Protein AF-T1C708-F1 (afdb_monomer_lite)

Structure (mmCIF, N/CA/C/O backbone):
data_AF-T1C708-F1
#
_entry.id   AF-T1C708-F1
#
loop_
_atom_site.group_PDB
_atom_site.id
_atom_site.type_symbol
_atom_site.label_atom_id
_atom_site.label_alt_id
_atom_site.label_comp_id
_atom_site.label_asym_id
_atom_site.label_entity_id
_atom_site.label_seq_id
_atom_site.pdbx_PDB_ins_code
_atom_site.Cartn_x
_atom_site.Cartn_y
_atom_site.Cartn_z
_atom_site.occupancy
_atom_site.B_iso_or_equiv
_atom_site.auth_seq_id
_atom_site.auth_comp_id
_atom_site.auth_asym_id
_atom_site.auth_atom_id
_atom_site.pdbx_PDB_model_num
ATOM 1 N N . MET A 1 1 ? -34.896 -31.024 13.386 1.00 44.09 1 MET A N 1
ATOM 2 C CA . MET A 1 1 ? -34.096 -29.936 13.987 1.00 44.09 1 MET A CA 1
ATOM 3 C C . MET A 1 1 ? -33.804 -28.961 12.868 1.00 44.09 1 MET A C 1
ATOM 5 O O . MET A 1 1 ? -33.307 -29.388 11.835 1.00 44.09 1 MET A O 1
ATOM 9 N N . ASN A 1 2 ? -34.325 -27.744 12.990 1.00 42.88 2 ASN A N 1
ATOM 10 C CA . ASN A 1 2 ? -34.498 -26.808 11.884 1.00 42.88 2 ASN A CA 1
ATOM 11 C C . ASN A 1 2 ? -33.317 -25.826 11.873 1.00 42.88 2 ASN A C 1
ATOM 13 O O . ASN A 1 2 ? -33.133 -25.106 12.849 1.00 42.88 2 ASN A O 1
ATOM 17 N N . LEU A 1 3 ? -32.541 -25.784 10.783 1.00 49.56 3 LEU A N 1
ATOM 18 C CA . LEU A 1 3 ? -31.352 -24.922 10.628 1.00 49.56 3 LEU A CA 1
ATOM 19 C C . LEU A 1 3 ? -31.653 -23.406 10.751 1.00 49.56 3 LEU A C 1
ATOM 21 O O . LEU A 1 3 ? -30.738 -22.583 10.793 1.00 49.56 3 LEU A O 1
ATOM 25 N N . GLY A 1 4 ? -32.931 -23.017 10.799 1.00 51.53 4 GLY A N 1
ATOM 26 C CA . GLY A 1 4 ? -33.364 -21.631 10.992 1.00 51.53 4 GLY A CA 1
ATOM 27 C C . GLY A 1 4 ? -33.228 -21.109 12.428 1.00 51.53 4 GLY A C 1
ATOM 28 O O . GLY A 1 4 ? -32.942 -19.928 12.599 1.00 51.53 4 GLY A O 1
ATOM 29 N N . ASP A 1 5 ? -33.379 -21.960 13.449 1.00 51.91 5 ASP A N 1
ATOM 30 C CA . ASP A 1 5 ? -33.368 -21.515 14.856 1.00 51.91 5 ASP A CA 1
ATOM 31 C C . ASP A 1 5 ? -31.945 -21.293 15.401 1.00 51.91 5 ASP A C 1
ATOM 33 O O . ASP A 1 5 ? -31.725 -20.376 16.194 1.00 51.91 5 ASP A O 1
ATOM 37 N N . GLU A 1 6 ? -30.959 -22.061 14.924 1.00 52.91 6 GLU A N 1
ATOM 38 C CA . GLU A 1 6 ? -29.548 -21.909 15.319 1.00 52.91 6 GLU A CA 1
ATOM 39 C C . GLU A 1 6 ? -28.973 -20.553 14.881 1.00 52.91 6 GLU A C 1
ATOM 41 O O . GLU A 1 6 ? -28.341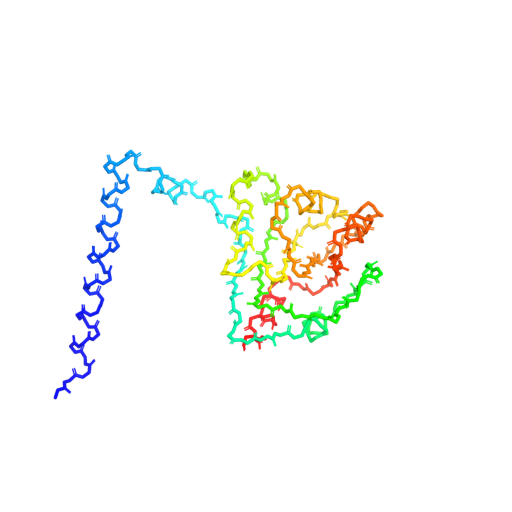 -19.862 15.683 1.00 52.91 6 GLU A O 1
ATOM 46 N N . ASN A 1 7 ? -29.292 -20.108 13.658 1.00 53.25 7 ASN A N 1
ATOM 47 C CA . ASN A 1 7 ? -28.849 -18.816 13.126 1.00 53.25 7 ASN A CA 1
ATOM 48 C C . ASN A 1 7 ? -29.375 -17.633 13.964 1.00 53.25 7 ASN A C 1
ATOM 50 O O . ASN A 1 7 ? -28.625 -16.717 14.301 1.00 53.25 7 ASN A O 1
ATOM 54 N N . LEU A 1 8 ? -30.654 -17.649 14.362 1.00 55.12 8 LEU A N 1
ATOM 55 C CA . LEU A 1 8 ? -31.255 -16.600 15.205 1.00 55.12 8 LEU A CA 1
ATOM 56 C C . LEU A 1 8 ? -30.601 -16.509 16.593 1.00 55.12 8 LEU A C 1
ATOM 58 O O . LEU A 1 8 ? -30.431 -15.412 17.142 1.00 55.12 8 LEU A O 1
ATOM 62 N N . GLN A 1 9 ? -30.219 -17.651 17.159 1.00 58.56 9 GLN A N 1
ATOM 63 C CA . GLN A 1 9 ? -29.570 -17.735 18.464 1.00 58.56 9 GLN A CA 1
ATOM 64 C C . GLN A 1 9 ? -28.111 -17.249 18.401 1.00 58.56 9 GLN A C 1
ATOM 66 O O . GLN A 1 9 ? -27.666 -16.523 19.297 1.00 58.56 9 GLN A O 1
ATOM 71 N N . GLU A 1 10 ? -27.402 -17.543 17.309 1.00 59.91 10 GLU A N 1
ATOM 72 C CA . GLU A 1 10 ? -26.063 -17.019 17.011 1.00 59.91 10 GLU A CA 1
ATOM 73 C C . GLU A 1 10 ? -26.050 -15.487 16.903 1.00 59.91 10 GLU A C 1
ATOM 75 O O . GLU A 1 10 ? -25.285 -14.822 17.612 1.00 59.91 10 GLU A O 1
ATOM 80 N N . TYR A 1 11 ? -26.967 -14.899 16.122 1.00 65.94 11 TYR A N 1
ATOM 81 C CA . TYR A 1 11 ? -27.104 -13.439 16.020 1.00 65.94 11 TYR A CA 1
ATOM 82 C C . TYR A 1 11 ? -27.409 -12.788 17.376 1.00 65.94 11 TYR A C 1
ATOM 84 O O . TYR A 1 11 ? -26.888 -11.711 17.686 1.00 65.94 11 TYR A O 1
ATOM 92 N N . SER A 1 12 ? -28.214 -13.439 18.225 1.00 83.38 12 SER A N 1
ATOM 93 C CA . SER A 1 12 ? -28.502 -12.937 19.571 1.00 83.38 12 SER A CA 1
ATOM 94 C C . SER A 1 12 ? -27.265 -12.925 20.474 1.00 83.38 12 SER A C 1
ATOM 96 O O . SER A 1 12 ? -27.156 -12.032 21.320 1.00 83.38 12 SER A O 1
ATOM 98 N N . ASN A 1 13 ? -26.364 -13.897 20.348 1.00 87.56 13 ASN A N 1
ATOM 99 C CA . ASN A 1 13 ? -25.175 -13.996 21.193 1.00 87.56 13 ASN A CA 1
ATOM 100 C C . ASN A 1 13 ? -24.095 -13.006 20.757 1.00 87.56 13 ASN A C 1
ATOM 102 O O . ASN A 1 13 ? -23.562 -12.287 21.605 1.00 87.56 13 ASN A O 1
ATOM 106 N N . ILE A 1 14 ? -23.861 -12.871 19.448 1.00 90.31 14 ILE A N 1
ATOM 107 C CA . ILE A 1 14 ? -22.958 -11.853 18.891 1.00 90.31 14 ILE A CA 1
ATOM 108 C C . ILE A 1 14 ? -23.432 -10.457 19.304 1.00 90.31 14 ILE A C 1
ATOM 110 O O . ILE A 1 14 ? -22.647 -9.656 19.811 1.00 90.31 14 ILE A O 1
ATOM 114 N N . LYS A 1 15 ? -24.737 -10.178 19.186 1.00 86.62 15 LYS A N 1
ATOM 115 C CA . LYS A 1 15 ? -25.318 -8.897 19.607 1.00 86.62 15 LYS A CA 1
ATOM 116 C C . LYS A 1 15 ? -25.078 -8.612 21.089 1.00 86.62 15 LYS A C 1
ATOM 118 O O . LYS A 1 15 ? -24.664 -7.507 21.427 1.00 86.62 15 LYS A O 1
ATOM 123 N N . LYS A 1 16 ? -25.319 -9.584 21.976 1.00 89.00 16 LYS A N 1
ATOM 124 C CA . LYS A 1 16 ? -25.056 -9.429 23.418 1.00 89.00 16 LYS A CA 1
ATOM 125 C C . LYS A 1 16 ? -23.577 -9.157 23.684 1.00 89.00 16 LYS A C 1
ATOM 127 O O . LYS A 1 16 ? -23.271 -8.236 24.430 1.00 89.00 16 LYS A O 1
ATOM 132 N N . PHE A 1 17 ? -22.682 -9.893 23.029 1.00 92.12 17 PHE A N 1
ATOM 133 C CA . PHE A 1 17 ? -21.238 -9.733 23.184 1.00 92.12 17 PHE A CA 1
ATOM 134 C C . PHE A 1 17 ? -20.761 -8.340 22.752 1.00 92.12 17 PHE A C 1
ATOM 136 O O . PHE A 1 17 ? -20.102 -7.642 23.524 1.00 92.12 17 PHE A O 1
ATOM 143 N N . VAL A 1 18 ? -21.171 -7.886 21.562 1.00 90.19 18 VAL A N 1
ATOM 144 C CA . VAL A 1 18 ? -20.867 -6.537 21.060 1.00 90.19 18 VAL A CA 1
ATOM 145 C C . VAL A 1 18 ? -21.427 -5.470 22.007 1.00 90.19 18 VAL A C 1
ATOM 147 O O . VAL A 1 18 ? -20.713 -4.541 22.385 1.00 90.19 18 VAL A O 1
ATOM 150 N N . LEU A 1 19 ? -22.674 -5.611 22.466 1.00 90.62 19 LEU A N 1
ATOM 151 C CA . LEU A 1 19 ? -23.275 -4.671 23.417 1.00 90.62 19 LEU A CA 1
ATOM 152 C C . LEU A 1 19 ? -22.517 -4.625 24.751 1.00 90.62 19 LEU A C 1
ATOM 154 O O . LEU A 1 19 ? -22.281 -3.537 25.271 1.00 90.62 19 LEU A O 1
ATOM 158 N N . SER A 1 20 ? -22.070 -5.764 25.279 1.00 94.00 20 SER A N 1
ATOM 159 C CA . SER A 1 20 ? -21.250 -5.812 26.493 1.00 94.00 20 SER A CA 1
ATOM 160 C C . SER A 1 20 ? -19.910 -5.096 26.310 1.00 94.00 20 SER A C 1
ATOM 162 O O . SER A 1 20 ? -19.546 -4.277 27.153 1.00 94.00 20 SER A O 1
ATOM 164 N N . LEU A 1 21 ? -19.205 -5.331 25.198 1.00 91.81 21 LEU A N 1
ATOM 165 C CA . LEU A 1 21 ? -17.940 -4.650 24.896 1.00 91.81 21 LEU A CA 1
ATOM 166 C C . LEU A 1 21 ? -18.121 -3.132 24.775 1.00 91.81 21 LEU A C 1
ATOM 168 O O . LEU A 1 21 ? -17.364 -2.367 25.373 1.00 91.81 21 LEU A O 1
ATOM 172 N N . THR A 1 22 ? -19.156 -2.687 24.059 1.00 91.12 22 THR A N 1
ATOM 173 C CA . THR A 1 22 ? -19.464 -1.251 23.943 1.00 91.12 22 THR A CA 1
ATOM 174 C C . THR A 1 22 ? -19.868 -0.637 25.287 1.00 91.12 22 THR A C 1
ATOM 176 O O . THR A 1 22 ? -19.491 0.497 25.578 1.00 91.12 22 THR A O 1
ATOM 179 N N . GLY A 1 23 ? -20.572 -1.381 26.146 1.00 93.12 23 GLY A N 1
ATOM 180 C CA . GLY A 1 23 ? -20.896 -0.963 27.511 1.00 93.12 23 GLY A CA 1
ATOM 181 C C . GLY A 1 23 ? -19.653 -0.752 28.380 1.00 93.12 23 GLY A C 1
ATOM 182 O O . GLY A 1 23 ? -19.544 0.279 29.043 1.00 93.12 23 GLY A O 1
ATOM 183 N N . ILE A 1 24 ? -18.692 -1.682 28.320 1.00 93.75 24 ILE A N 1
ATOM 184 C CA . ILE A 1 24 ? -17.409 -1.591 29.040 1.00 93.75 24 ILE A CA 1
ATOM 185 C C . ILE A 1 24 ? -16.588 -0.389 28.559 1.00 93.75 24 ILE A C 1
ATOM 187 O O . ILE A 1 24 ? -16.004 0.326 29.375 1.00 93.75 24 ILE A O 1
ATOM 191 N N . ASP A 1 25 ? -16.536 -0.136 27.248 1.00 90.12 25 ASP A N 1
ATOM 192 C CA . ASP A 1 25 ? -15.833 1.040 26.727 1.00 90.12 25 ASP A CA 1
ATOM 193 C C . ASP A 1 25 ? -16.490 2.336 27.218 1.00 90.12 25 ASP A C 1
ATOM 195 O O . ASP A 1 25 ? -15.795 3.206 27.744 1.00 90.12 25 ASP A O 1
ATOM 199 N N . ARG A 1 26 ? -17.827 2.450 27.155 1.00 90.44 26 ARG A N 1
ATOM 200 C CA . ARG A 1 26 ? -18.550 3.628 27.675 1.00 90.44 26 ARG A CA 1
ATOM 201 C C . ARG A 1 26 ? -18.255 3.886 29.145 1.00 90.44 26 ARG A C 1
ATOM 203 O O . ARG A 1 26 ? -17.997 5.033 29.504 1.00 90.44 26 ARG A O 1
ATOM 210 N N . SER A 1 27 ? -18.247 2.849 29.984 1.00 91.81 27 SER A N 1
ATOM 211 C CA . SER A 1 27 ? -17.957 3.013 31.413 1.00 91.81 27 SER A CA 1
ATOM 212 C C . SER A 1 27 ? -16.513 3.450 31.680 1.00 91.81 27 SER A C 1
ATOM 214 O O . SER A 1 27 ? -16.240 4.050 32.713 1.00 91.81 27 SER A O 1
ATOM 216 N N . ARG A 1 28 ? -15.586 3.192 30.748 1.00 90.81 28 ARG A N 1
ATOM 217 C CA . ARG A 1 28 ? -14.181 3.644 30.789 1.00 90.81 28 ARG A CA 1
ATOM 218 C C . ARG A 1 28 ? -13.963 4.980 30.079 1.00 90.81 28 ARG A C 1
ATOM 220 O O . ARG A 1 28 ? -12.847 5.318 29.690 1.00 90.81 28 ARG A O 1
ATOM 227 N N . GLY A 1 29 ? -15.035 5.744 29.901 1.00 83.25 29 GLY A N 1
ATOM 228 C CA . GLY A 1 29 ? -14.985 7.047 29.269 1.00 83.25 29 GLY A CA 1
ATOM 229 C C . GLY A 1 29 ? -15.106 7.002 27.754 1.00 83.25 29 GLY A C 1
ATOM 230 O O . GLY A 1 29 ? -14.906 8.042 27.158 1.00 83.25 29 GLY A O 1
ATOM 231 N N . GLY A 1 30 ? -15.447 5.881 27.114 1.00 82.19 30 GLY A N 1
ATOM 232 C CA . GLY A 1 30 ? -15.940 5.821 25.730 1.00 82.19 30 GLY A CA 1
ATOM 233 C C . GLY A 1 30 ? -14.920 6.153 24.640 1.00 82.19 30 GLY A C 1
ATOM 234 O O . GLY A 1 30 ? -15.295 6.705 23.607 1.00 82.19 30 GLY A O 1
ATOM 235 N N . THR A 1 31 ? -13.628 5.919 24.876 1.00 75.44 31 THR A N 1
ATOM 236 C CA . THR A 1 31 ? -12.563 6.322 23.944 1.00 75.44 31 THR A CA 1
ATOM 237 C C . THR A 1 31 ? -12.619 5.547 22.633 1.00 75.44 31 THR A C 1
ATOM 239 O O . THR A 1 31 ? -12.443 6.159 21.580 1.00 75.44 31 THR A O 1
ATOM 242 N N . ILE A 1 32 ? -12.893 4.239 22.666 1.00 72.31 32 ILE A N 1
ATOM 243 C CA . ILE A 1 32 ? -12.973 3.431 21.442 1.00 72.31 32 ILE A CA 1
ATOM 244 C C . ILE A 1 32 ? -14.204 3.852 20.639 1.00 72.31 32 ILE A C 1
ATOM 246 O O . ILE A 1 32 ? -14.093 4.165 19.457 1.00 72.31 32 ILE A O 1
ATOM 250 N N . LEU A 1 33 ? -15.365 3.960 21.284 1.00 74.94 33 LEU A N 1
ATOM 251 C CA . LEU A 1 33 ? -16.600 4.395 20.633 1.00 74.94 33 LEU A CA 1
ATOM 252 C C . LEU A 1 33 ? -16.522 5.822 20.091 1.00 74.94 33 LEU A C 1
ATOM 254 O O . LEU A 1 33 ? -17.074 6.091 19.029 1.00 74.94 33 LEU A O 1
ATOM 258 N N . ARG A 1 34 ? -15.821 6.739 20.770 1.00 69.94 34 ARG A N 1
ATOM 259 C CA . ARG A 1 34 ? -15.570 8.084 20.235 1.00 69.94 34 ARG A CA 1
ATOM 260 C C . ARG A 1 34 ? -14.720 8.058 18.973 1.00 69.94 34 ARG A C 1
ATOM 262 O O . ARG A 1 34 ? -15.034 8.818 18.070 1.00 69.94 34 ARG A O 1
ATOM 269 N N . ARG A 1 35 ? -13.701 7.192 18.890 1.00 64.00 35 ARG A N 1
ATOM 270 C CA . ARG A 1 35 ? -12.913 7.014 17.656 1.00 64.00 35 ARG A CA 1
ATOM 271 C C . ARG A 1 35 ? -13.766 6.467 16.511 1.00 64.00 35 ARG A C 1
ATOM 273 O O . ARG A 1 35 ? -13.595 6.895 15.380 1.00 64.00 35 ARG A O 1
ATOM 280 N N . TYR A 1 36 ? -14.707 5.567 16.804 1.00 63.34 36 TYR A N 1
ATOM 281 C CA . TYR A 1 36 ? -15.678 5.095 15.809 1.00 63.34 36 TYR A CA 1
ATOM 282 C C . TYR A 1 36 ? -16.664 6.195 15.381 1.00 63.34 36 TYR A C 1
ATOM 284 O O 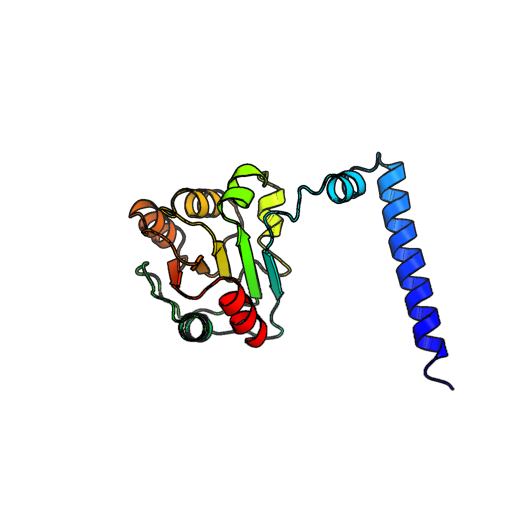. TYR A 1 36 ? -16.964 6.322 14.200 1.00 63.34 36 TYR A O 1
ATOM 292 N N . ASN A 1 37 ? -17.137 7.022 16.319 1.00 58.50 37 ASN A N 1
ATOM 293 C CA . ASN A 1 37 ? -18.099 8.096 16.049 1.00 58.50 37 ASN A CA 1
ATOM 294 C C . ASN A 1 37 ? -17.481 9.362 15.436 1.00 58.50 37 ASN A C 1
ATOM 296 O O . ASN A 1 37 ? -18.215 10.163 14.866 1.00 58.50 37 ASN A O 1
ATOM 300 N N . SER A 1 38 ? -16.169 9.582 15.565 1.00 52.97 38 SER A N 1
ATOM 301 C CA . SER A 1 38 ? -15.505 10.767 15.011 1.00 52.97 38 SER A CA 1
ATOM 302 C C . SER A 1 38 ? -15.277 10.682 13.499 1.00 52.97 38 SER A C 1
ATOM 304 O O . SER A 1 38 ? -14.874 11.676 12.910 1.00 52.97 38 SER A O 1
ATOM 306 N N . GLY A 1 39 ? -15.502 9.522 12.867 1.00 50.72 39 GLY A N 1
ATOM 307 C CA . GLY A 1 39 ? -15.282 9.299 11.428 1.00 50.72 39 GLY A CA 1
ATOM 308 C C . GLY A 1 39 ? -13.809 9.163 11.010 1.00 50.72 39 GLY A C 1
ATOM 309 O O . GLY A 1 39 ? -13.515 8.745 9.899 1.00 50.72 39 GLY A O 1
ATOM 310 N N . VAL A 1 40 ? -12.871 9.451 11.912 1.00 51.03 40 VAL A N 1
ATOM 311 C CA . VAL A 1 40 ? -11.447 9.660 11.591 1.00 51.03 40 VAL A CA 1
ATOM 312 C C . VAL A 1 40 ? -10.611 8.396 11.262 1.00 51.03 40 VAL A C 1
ATOM 314 O O . VAL A 1 40 ? -9.662 8.541 10.496 1.00 51.03 40 VAL A O 1
ATOM 317 N N . PRO A 1 41 ? -10.895 7.151 11.707 1.00 53.44 41 PRO A N 1
ATOM 318 C CA . PRO A 1 41 ? -9.948 6.050 11.456 1.00 53.44 41 PRO A CA 1
ATOM 319 C C . PRO A 1 41 ? -10.029 5.405 10.060 1.00 53.44 41 PRO A C 1
ATOM 321 O O . PRO A 1 41 ? -9.131 4.649 9.704 1.00 53.44 41 PRO A O 1
ATOM 324 N N . TYR A 1 42 ? -11.087 5.669 9.280 1.00 59.12 42 TYR A N 1
ATOM 325 C CA . TYR A 1 42 ? -11.368 4.938 8.033 1.00 59.12 42 TYR A CA 1
ATOM 326 C C . TYR A 1 42 ? -11.387 5.793 6.767 1.00 59.12 42 TYR A C 1
ATOM 328 O O . TYR A 1 42 ? -11.362 5.221 5.685 1.00 59.12 42 TYR A O 1
ATOM 336 N N . GLU A 1 43 ? -11.385 7.129 6.838 1.00 70.75 43 GLU A N 1
ATOM 337 C CA . GLU A 1 43 ? -11.436 7.936 5.603 1.00 70.75 43 GLU A CA 1
ATOM 338 C C . GLU A 1 43 ? -10.236 7.707 4.677 1.00 70.75 43 GLU A C 1
ATOM 340 O O . GLU A 1 43 ? -10.349 7.889 3.463 1.00 70.75 43 GLU A O 1
ATOM 345 N N . ALA A 1 44 ? -9.098 7.315 5.255 1.00 86.06 44 ALA A N 1
ATOM 346 C CA . ALA A 1 44 ? -7.903 6.956 4.512 1.00 86.06 44 ALA A CA 1
ATOM 347 C C . ALA A 1 44 ? -7.860 5.473 4.109 1.00 86.06 44 ALA A C 1
ATOM 349 O O . ALA A 1 44 ? -7.111 5.136 3.201 1.00 86.06 44 ALA A O 1
ATOM 350 N N . LEU A 1 45 ? -8.627 4.585 4.755 1.00 89.94 45 LEU A N 1
ATOM 351 C CA . LEU A 1 45 ? -8.637 3.155 4.443 1.00 89.94 45 LEU A CA 1
ATOM 352 C C . LEU A 1 45 ? -9.647 2.874 3.328 1.00 89.94 45 LEU A C 1
ATOM 354 O O . LEU A 1 45 ? -10.853 2.963 3.537 1.00 89.94 45 LEU A O 1
ATOM 358 N N . ILE A 1 46 ? -9.147 2.525 2.146 1.00 93.38 46 ILE A N 1
ATOM 359 C CA . ILE A 1 46 ? -9.975 2.262 0.964 1.00 93.38 46 ILE A CA 1
ATOM 360 C C . ILE A 1 46 ? -10.424 0.802 0.946 1.00 93.38 46 ILE A C 1
ATOM 362 O O . ILE A 1 46 ? -11.601 0.525 0.729 1.00 93.38 46 ILE A O 1
ATOM 366 N N . ASP A 1 47 ? -9.491 -0.126 1.162 1.00 94.06 47 ASP A N 1
ATOM 367 C CA . ASP A 1 47 ? -9.764 -1.563 1.168 1.00 94.06 47 ASP A CA 1
ATOM 368 C C . ASP A 1 47 ? -8.710 -2.313 1.994 1.00 94.06 47 ASP A C 1
ATOM 370 O O . ASP A 1 47 ? -7.563 -1.876 2.104 1.00 94.06 47 ASP A O 1
ATOM 374 N N . ILE A 1 48 ? -9.083 -3.445 2.582 1.00 94.44 48 ILE A N 1
ATOM 375 C CA . ILE A 1 48 ? -8.171 -4.307 3.333 1.00 94.44 48 ILE A CA 1
ATOM 376 C C . ILE A 1 48 ? -8.672 -5.747 3.313 1.00 94.44 48 ILE A C 1
ATOM 378 O O . ILE A 1 48 ? -9.842 -6.025 3.581 1.00 94.44 48 ILE A O 1
ATOM 382 N N . SER A 1 49 ? -7.773 -6.685 3.031 1.00 94.19 49 SER A N 1
ATOM 383 C CA . SER A 1 49 ? -8.097 -8.104 3.123 1.00 94.19 49 SER A CA 1
ATOM 384 C C . SER A 1 49 ? -6.871 -8.948 3.426 1.00 94.19 49 SER A C 1
ATOM 386 O O . SER A 1 49 ? -5.759 -8.635 2.997 1.00 94.19 49 SER A O 1
ATOM 388 N N . ASP A 1 50 ? -7.107 -10.037 4.147 1.00 94.94 50 ASP A N 1
ATOM 389 C CA . ASP A 1 50 ? -6.121 -11.074 4.421 1.00 94.94 50 ASP A CA 1
ATOM 390 C C . ASP A 1 50 ? -6.371 -12.268 3.487 1.00 94.94 50 ASP A C 1
ATOM 392 O O . ASP A 1 50 ? -7.519 -12.616 3.190 1.00 94.94 50 ASP A O 1
ATOM 396 N N . TYR A 1 51 ? -5.292 -12.880 3.006 1.00 95.12 51 TYR A N 1
ATOM 397 C CA . TYR A 1 51 ? -5.334 -14.088 2.185 1.00 95.12 51 TYR A CA 1
ATOM 398 C C . TYR A 1 51 ? -5.330 -15.331 3.074 1.00 95.12 51 TYR A C 1
ATOM 400 O O . TYR A 1 51 ? -4.743 -15.324 4.156 1.00 95.12 51 TYR A O 1
ATOM 408 N N . ASP A 1 52 ? -5.990 -16.401 2.632 1.00 92.50 52 ASP A N 1
ATOM 409 C CA . ASP A 1 52 ? -6.009 -17.676 3.365 1.00 92.50 52 ASP A CA 1
ATOM 410 C C . ASP A 1 52 ? -4.797 -18.573 3.050 1.00 92.50 52 ASP A C 1
ATOM 412 O O . ASP A 1 52 ? -4.609 -19.615 3.680 1.00 92.50 52 ASP A O 1
ATOM 416 N N . HIS A 1 53 ? -3.950 -18.134 2.118 1.00 93.12 53 HIS A N 1
ATOM 417 C CA . HIS A 1 53 ? -2.720 -18.788 1.708 1.00 93.12 53 HIS A CA 1
ATOM 418 C C . HIS A 1 53 ? -1.639 -17.767 1.322 1.00 93.12 53 HIS A C 1
ATOM 420 O O . HIS A 1 53 ? -1.886 -16.567 1.173 1.00 93.12 53 HIS A O 1
ATOM 426 N N . ASP A 1 54 ? -0.418 -18.261 1.137 1.00 94.88 54 ASP A N 1
ATOM 427 C CA . ASP A 1 54 ? 0.725 -17.446 0.740 1.00 94.88 54 ASP A CA 1
ATOM 428 C C . ASP A 1 54 ? 0.646 -17.100 -0.747 1.00 94.88 54 ASP A C 1
ATOM 430 O O . ASP A 1 54 ? 0.750 -17.968 -1.617 1.00 94.88 54 ASP A O 1
ATOM 434 N N . VAL A 1 55 ? 0.512 -15.811 -1.058 1.00 97.38 55 VAL A N 1
ATOM 435 C CA . VAL A 1 55 ? 0.488 -15.329 -2.442 1.00 97.38 55 VAL A CA 1
ATOM 436 C C . VAL A 1 55 ? 1.888 -14.853 -2.827 1.00 97.38 55 VAL A C 1
ATOM 438 O O . VAL A 1 55 ? 2.408 -13.936 -2.188 1.00 97.38 55 VAL A O 1
ATOM 441 N N . PRO A 1 56 ? 2.526 -15.415 -3.873 1.00 97.44 56 PRO A N 1
ATOM 442 C CA . PRO A 1 56 ? 3.793 -14.890 -4.369 1.00 97.44 56 PRO A CA 1
ATOM 443 C C . PRO A 1 56 ? 3.644 -13.422 -4.770 1.00 97.44 56 PRO A C 1
ATOM 445 O O . PRO A 1 56 ? 2.749 -13.072 -5.545 1.00 97.44 56 PRO A O 1
ATOM 448 N N . LEU A 1 57 ? 4.543 -12.555 -4.304 1.00 97.50 57 LEU A N 1
ATOM 449 C CA . LEU A 1 57 ? 4.514 -11.136 -4.657 1.00 97.50 57 LEU A CA 1
ATOM 450 C C . LEU A 1 57 ? 4.642 -10.946 -6.176 1.00 97.50 57 LEU A C 1
ATOM 452 O O . LEU A 1 57 ? 3.975 -10.088 -6.740 1.00 97.50 57 LEU A O 1
ATOM 456 N N . SER A 1 58 ? 5.400 -11.802 -6.863 1.00 97.12 58 SER A N 1
ATOM 457 C CA . SER A 1 58 ? 5.477 -11.828 -8.331 1.00 97.12 58 SER A CA 1
ATOM 458 C C . SER A 1 58 ? 4.122 -12.030 -9.020 1.00 97.12 58 SER A C 1
ATOM 460 O O . SER A 1 58 ? 3.849 -11.392 -10.039 1.00 97.12 58 SER A O 1
ATOM 462 N N . ARG A 1 59 ? 3.235 -12.860 -8.452 1.00 97.38 59 ARG A N 1
ATOM 463 C CA . ARG A 1 59 ? 1.864 -13.053 -8.950 1.00 97.38 59 ARG A CA 1
ATOM 464 C C . ARG A 1 59 ? 1.040 -11.782 -8.775 1.00 97.38 59 ARG A C 1
ATOM 466 O O . ARG A 1 59 ? 0.323 -11.411 -9.698 1.00 97.38 59 ARG A O 1
ATOM 473 N N . MET A 1 60 ? 1.164 -11.113 -7.628 1.00 98.00 60 MET A N 1
ATOM 474 C CA . MET A 1 60 ? 0.485 -9.841 -7.371 1.00 98.00 60 MET A CA 1
ATOM 475 C C . MET A 1 60 ? 0.971 -8.743 -8.318 1.00 98.00 60 MET A C 1
ATOM 477 O O . MET A 1 60 ? 0.139 -8.103 -8.950 1.00 98.00 60 MET A O 1
ATOM 481 N N . VAL A 1 61 ? 2.289 -8.566 -8.460 1.00 97.88 61 VAL A N 1
ATOM 482 C CA . VAL A 1 61 ? 2.895 -7.569 -9.361 1.00 97.88 61 VAL A CA 1
ATOM 483 C C . VAL A 1 61 ? 2.409 -7.780 -10.790 1.00 97.88 61 VAL A C 1
ATOM 485 O O . VAL A 1 61 ? 1.979 -6.829 -11.429 1.00 97.88 61 VAL A O 1
ATOM 488 N N . LYS A 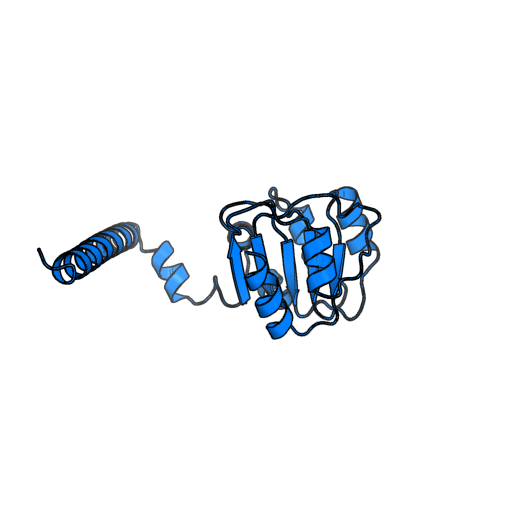1 62 ? 2.377 -9.028 -11.270 1.00 97.75 62 LYS A N 1
ATOM 489 C CA . LYS A 1 62 ? 1.820 -9.343 -12.590 1.00 97.75 62 LYS A CA 1
ATOM 490 C C . LYS A 1 62 ? 0.329 -9.017 -12.693 1.00 97.75 62 LYS A C 1
ATOM 492 O O . LYS A 1 62 ? -0.108 -8.543 -13.729 1.00 97.75 62 LYS A O 1
ATOM 497 N N . ALA A 1 63 ? -0.455 -9.306 -11.657 1.00 98.06 63 ALA A N 1
ATOM 498 C CA . ALA A 1 63 ? -1.899 -9.094 -11.687 1.00 98.06 63 ALA A CA 1
ATOM 499 C C . ALA A 1 63 ? -2.268 -7.604 -11.780 1.00 98.06 63 ALA A C 1
ATOM 501 O O . ALA A 1 63 ? -3.250 -7.265 -12.430 1.00 98.06 63 ALA A O 1
ATOM 502 N N . ILE A 1 64 ? -1.474 -6.728 -11.159 1.00 98.38 64 ILE A N 1
ATOM 503 C CA . ILE A 1 64 ? -1.691 -5.276 -11.171 1.00 98.38 64 ILE A CA 1
ATOM 504 C C . ILE A 1 64 ? -0.939 -4.555 -12.301 1.00 98.38 64 ILE A C 1
ATOM 506 O O . ILE A 1 64 ? -0.861 -3.333 -12.257 1.00 98.38 64 ILE A O 1
ATOM 510 N N . ASP A 1 65 ? -0.337 -5.269 -13.257 1.00 98.12 65 ASP A N 1
ATOM 511 C CA . ASP A 1 65 ? 0.554 -4.687 -14.278 1.00 98.12 65 ASP A CA 1
ATOM 512 C C . ASP A 1 65 ? 1.647 -3.783 -13.668 1.00 98.12 65 ASP A C 1
ATOM 514 O O . ASP A 1 65 ? 1.875 -2.650 -14.092 1.00 98.12 65 ASP A O 1
ATOM 518 N N . GLY A 1 66 ? 2.279 -4.268 -12.596 1.00 97.56 66 GLY A N 1
ATOM 519 C CA . GLY A 1 66 ? 3.186 -3.482 -11.771 1.00 97.56 66 GLY A CA 1
ATOM 520 C C . GLY A 1 66 ? 4.616 -3.390 -12.310 1.00 97.56 66 GLY A C 1
ATOM 521 O O . GLY A 1 66 ? 5.191 -4.381 -12.763 1.00 97.56 66 GLY A O 1
ATOM 522 N N . GLU A 1 67 ? 5.226 -2.216 -12.164 1.00 96.81 67 GLU A N 1
ATOM 523 C CA . GLU A 1 67 ? 6.639 -1.945 -12.447 1.00 96.81 67 GLU A CA 1
ATOM 524 C C . GLU A 1 67 ? 7.435 -1.851 -11.139 1.00 96.81 67 GLU A C 1
ATOM 526 O O . GLU A 1 67 ? 7.033 -1.162 -10.204 1.00 96.81 67 GLU A O 1
ATOM 531 N N . VAL A 1 68 ? 8.570 -2.547 -11.053 1.00 96.69 68 VAL A N 1
ATOM 532 C CA . VAL A 1 68 ? 9.402 -2.598 -9.839 1.00 96.69 68 VAL A CA 1
ATOM 533 C C . VAL A 1 68 ? 10.538 -1.579 -9.938 1.00 96.69 68 VAL A C 1
ATOM 535 O O . VAL A 1 68 ? 11.355 -1.656 -10.850 1.00 96.69 68 VAL A O 1
ATOM 538 N N . HIS A 1 69 ? 10.631 -0.670 -8.965 1.00 94.50 69 HIS A N 1
ATOM 539 C CA . HIS A 1 69 ? 11.611 0.433 -8.945 1.00 94.50 69 HIS A CA 1
ATOM 540 C C . HIS A 1 69 ? 12.821 0.180 -8.045 1.00 94.50 69 HIS A C 1
ATOM 542 O O . HIS A 1 69 ? 13.871 0.792 -8.214 1.00 94.50 69 HIS A O 1
ATOM 548 N N . SER A 1 70 ? 12.687 -0.694 -7.051 1.00 88.81 70 SER A N 1
ATOM 549 C CA . SER A 1 70 ? 13.784 -1.041 -6.142 1.00 88.81 70 SER A CA 1
ATOM 550 C C . SER A 1 70 ? 14.590 -2.227 -6.665 1.00 88.81 70 SER A C 1
ATOM 552 O O . SER A 1 70 ? 14.008 -3.187 -7.163 1.00 88.81 70 SER A O 1
ATOM 554 N N . SER A 1 71 ? 15.894 -2.263 -6.390 1.00 82.06 71 SER A N 1
ATOM 555 C CA . SER A 1 71 ? 16.753 -3.434 -6.652 1.00 82.06 71 SER A CA 1
ATOM 556 C C . SER A 1 71 ? 16.405 -4.687 -5.821 1.00 82.06 71 SER A C 1
ATOM 558 O O . SER A 1 71 ? 17.022 -5.743 -5.976 1.00 82.06 71 SER A O 1
ATOM 560 N N . ARG A 1 72 ? 15.421 -4.595 -4.916 1.00 78.50 72 ARG A N 1
ATOM 561 C CA . ARG A 1 72 ? 14.989 -5.689 -4.041 1.00 78.50 72 ARG A CA 1
ATOM 562 C C . ARG A 1 72 ? 14.044 -6.641 -4.766 1.00 78.50 72 ARG A C 1
ATOM 564 O O . ARG A 1 72 ? 13.035 -6.234 -5.332 1.00 78.50 72 ARG A O 1
ATOM 571 N N . GLY A 1 73 ? 14.377 -7.928 -4.689 1.00 76.12 73 GLY A N 1
ATOM 572 C CA . GLY A 1 73 ? 13.632 -8.989 -5.350 1.00 76.12 73 GLY A CA 1
ATOM 573 C C . GLY A 1 73 ? 12.206 -9.145 -4.823 1.00 76.12 73 GLY A C 1
ATOM 574 O O . GLY A 1 73 ? 11.943 -9.067 -3.619 1.00 76.12 73 GLY A O 1
ATOM 575 N N . ILE A 1 74 ? 11.306 -9.446 -5.756 1.00 88.31 74 ILE 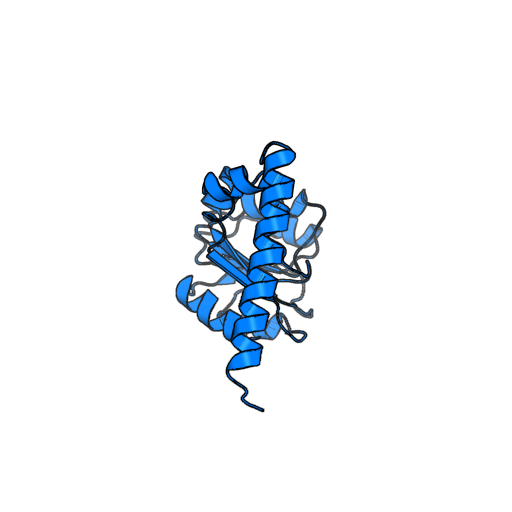A N 1
ATOM 576 C CA . ILE A 1 74 ? 9.908 -9.818 -5.507 1.00 88.31 74 ILE A CA 1
ATOM 577 C C . ILE A 1 74 ? 9.737 -11.312 -5.174 1.00 88.31 74 ILE A C 1
ATOM 579 O O . ILE A 1 74 ? 8.616 -11.813 -5.147 1.00 88.31 74 ILE A O 1
ATOM 583 N N . ASP A 1 75 ? 10.840 -12.027 -4.925 1.00 91.38 75 ASP A N 1
ATOM 584 C CA . ASP A 1 75 ? 10.855 -13.430 -4.495 1.00 91.38 75 ASP A CA 1
ATOM 585 C C . ASP A 1 75 ? 10.530 -13.537 -2.998 1.00 91.38 75 ASP A C 1
ATOM 587 O O . ASP A 1 75 ? 11.395 -13.685 -2.135 1.00 91.38 75 ASP A O 1
ATOM 591 N N . ARG A 1 76 ? 9.260 -13.290 -2.682 1.00 94.69 76 ARG A N 1
ATOM 592 C CA . ARG A 1 76 ? 8.678 -13.340 -1.338 1.00 94.69 76 ARG A CA 1
ATOM 593 C C . ARG A 1 76 ? 7.167 -13.499 -1.443 1.00 94.69 76 ARG A C 1
ATOM 595 O O . ARG A 1 76 ? 6.591 -13.320 -2.516 1.00 94.69 76 ARG A O 1
ATOM 602 N N . TYR A 1 77 ? 6.527 -13.765 -0.314 1.00 96.50 77 TYR A N 1
ATOM 603 C CA . TYR A 1 77 ? 5.079 -13.929 -0.230 1.00 96.50 77 TYR A CA 1
ATOM 604 C C . TYR A 1 77 ? 4.405 -12.741 0.452 1.00 96.50 77 TYR A C 1
ATOM 606 O O . TYR A 1 77 ? 5.032 -11.998 1.210 1.00 96.50 77 TYR A O 1
ATOM 614 N N . VAL A 1 78 ? 3.117 -12.580 0.183 1.00 96.94 78 VAL A N 1
ATOM 615 C CA . VAL A 1 78 ? 2.207 -11.677 0.882 1.00 96.94 78 VAL A CA 1
ATOM 616 C C . VAL A 1 78 ? 1.009 -12.484 1.390 1.00 96.94 78 VAL A C 1
ATOM 618 O O . VAL A 1 78 ? 0.518 -13.365 0.690 1.00 96.94 78 VAL A O 1
ATOM 621 N N . HIS A 1 79 ? 0.525 -12.169 2.589 1.00 96.81 79 HIS A N 1
ATOM 622 C CA . HIS A 1 79 ? -0.652 -12.788 3.217 1.00 96.81 79 HIS A CA 1
ATOM 623 C C . HIS A 1 79 ? -1.859 -11.840 3.239 1.00 96.81 79 HIS A C 1
ATOM 625 O O . HIS A 1 79 ? -2.787 -12.015 4.021 1.00 96.81 79 HIS A O 1
ATOM 631 N N . GLY A 1 80 ? -1.829 -10.782 2.434 1.00 97.06 80 GLY A N 1
ATOM 632 C CA . GLY A 1 80 ? -2.921 -9.827 2.335 1.00 97.06 80 GLY A CA 1
ATOM 633 C C . GLY A 1 80 ? -2.504 -8.546 1.636 1.00 97.06 80 GLY A C 1
ATOM 634 O O . GLY A 1 80 ? -1.369 -8.400 1.159 1.00 97.06 80 GLY A O 1
ATOM 635 N N . TYR A 1 81 ? -3.426 -7.596 1.620 1.00 97.94 81 TYR A N 1
ATOM 636 C CA . TYR A 1 81 ? -3.198 -6.257 1.111 1.00 97.94 81 TYR A CA 1
ATOM 637 C C . TYR A 1 81 ? -3.968 -5.212 1.915 1.00 97.94 81 TYR A C 1
ATOM 639 O O . TYR A 1 81 ? -4.960 -5.514 2.580 1.00 97.94 81 TYR A O 1
ATOM 647 N N . THR A 1 82 ? -3.510 -3.972 1.807 1.00 97.19 82 THR A N 1
ATOM 648 C CA . THR A 1 82 ? -4.219 -2.794 2.301 1.00 97.19 82 THR A CA 1
ATOM 649 C C . THR A 1 82 ? -4.108 -1.691 1.258 1.00 97.19 82 THR A C 1
ATOM 651 O O . THR A 1 82 ? -3.004 -1.400 0.809 1.00 97.19 82 THR A O 1
ATOM 654 N N . VAL A 1 83 ? -5.220 -1.072 0.871 1.00 97.12 83 VAL A N 1
ATOM 655 C CA . VAL A 1 83 ? -5.266 0.087 -0.027 1.00 97.12 83 VAL A CA 1
ATOM 656 C C . VAL A 1 83 ? -5.661 1.312 0.777 1.00 97.12 83 VAL A C 1
ATOM 658 O O . VAL A 1 83 ? -6.676 1.296 1.475 1.00 97.12 83 VAL A O 1
ATOM 661 N N . VAL A 1 84 ? -4.868 2.375 0.675 1.00 94.81 84 VAL A N 1
ATOM 662 C CA . VAL A 1 84 ? -5.105 3.626 1.391 1.00 94.81 84 VAL A CA 1
ATOM 663 C C . VAL A 1 84 ? -4.945 4.855 0.509 1.00 94.81 84 VAL A C 1
ATOM 665 O O . VAL A 1 84 ? -4.119 4.891 -0.402 1.00 94.81 84 VAL A O 1
ATOM 668 N N . ASP A 1 85 ? -5.711 5.887 0.839 1.00 92.56 85 ASP A N 1
ATOM 669 C CA . ASP A 1 85 ? -5.507 7.241 0.338 1.00 92.56 85 ASP A CA 1
ATOM 670 C C . ASP A 1 85 ? -4.247 7.814 0.988 1.00 92.56 85 ASP A C 1
ATOM 672 O O . ASP A 1 85 ? -4.205 8.027 2.202 1.00 92.56 85 ASP A O 1
ATOM 676 N N . GLY A 1 86 ? -3.193 8.024 0.195 1.00 88.81 86 GLY A N 1
ATOM 677 C CA . GLY A 1 86 ? -1.892 8.425 0.722 1.00 88.81 86 GLY A CA 1
ATOM 678 C C . GLY A 1 86 ? -1.886 9.821 1.343 1.00 88.81 86 GLY A C 1
ATOM 679 O O . GLY A 1 86 ? -1.170 10.048 2.322 1.00 88.81 86 GLY A O 1
ATOM 680 N N . ILE A 1 87 ? -2.697 10.745 0.817 1.00 87.81 87 ILE A N 1
ATOM 681 C CA . ILE A 1 87 ? -2.799 12.117 1.327 1.00 87.81 87 ILE A CA 1
ATOM 682 C C . ILE A 1 87 ? -3.569 12.116 2.641 1.00 87.81 87 ILE A C 1
ATOM 684 O O . ILE A 1 87 ? -3.121 12.715 3.619 1.00 87.81 87 ILE A O 1
ATOM 688 N N . LYS A 1 88 ? -4.704 11.422 2.7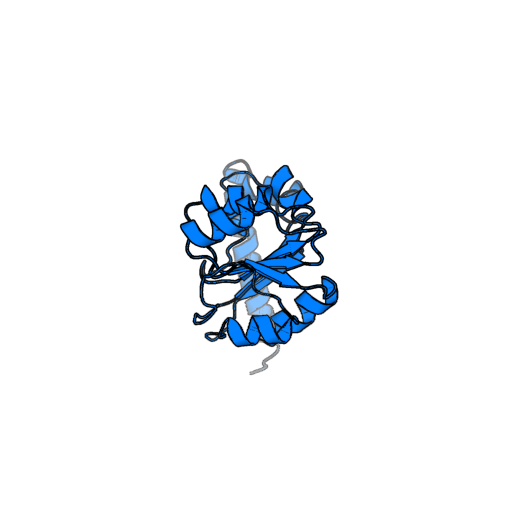04 1.00 88.00 88 LYS A N 1
ATOM 689 C CA . LYS A 1 88 ? -5.456 11.325 3.955 1.00 88.00 88 LYS A CA 1
ATOM 690 C C . LYS A 1 88 ? -4.660 10.566 5.001 1.00 88.00 88 LYS A C 1
ATOM 692 O O . LYS A 1 88 ? -4.523 11.077 6.102 1.00 88.00 88 LYS A O 1
ATOM 697 N N . ALA A 1 89 ? -4.047 9.434 4.650 1.00 86.12 89 ALA A N 1
ATOM 698 C CA . ALA A 1 89 ? -3.273 8.624 5.589 1.00 86.12 89 ALA A CA 1
ATOM 699 C C . ALA A 1 89 ? -2.156 9.429 6.269 1.00 86.12 89 ALA A C 1
ATOM 701 O O . ALA A 1 89 ? -1.995 9.338 7.482 1.00 86.12 89 ALA A O 1
ATOM 702 N N . ILE A 1 90 ? -1.402 10.253 5.530 1.00 84.00 90 ILE A N 1
ATOM 703 C CA . ILE A 1 90 ? -0.330 11.059 6.137 1.00 84.00 90 ILE A CA 1
ATOM 704 C C . ILE A 1 90 ? -0.860 12.207 7.009 1.00 84.00 90 ILE A C 1
ATOM 706 O O . ILE A 1 90 ? -0.179 12.616 7.947 1.00 84.00 90 ILE A O 1
ATOM 710 N N . LEU A 1 91 ? -2.052 12.730 6.711 1.00 83.44 91 LEU A N 1
ATOM 711 C CA . LEU A 1 91 ? -2.659 13.839 7.449 1.00 83.44 91 LEU A CA 1
ATOM 712 C C . LEU A 1 91 ? -3.458 13.378 8.674 1.00 83.44 91 LEU A C 1
ATOM 714 O O . LEU A 1 91 ? -3.520 14.109 9.660 1.00 83.44 91 LEU A O 1
ATOM 718 N N . SER A 1 92 ? -4.085 12.202 8.609 1.00 78.62 92 SER A N 1
ATOM 719 C CA . SER A 1 92 ? -5.035 11.729 9.617 1.00 78.62 92 SER A CA 1
ATOM 720 C C . SER A 1 92 ? -4.464 10.672 10.552 1.00 78.62 92 SER A C 1
ATOM 722 O O . SER A 1 92 ? -4.886 10.620 11.704 1.00 78.62 92 SER A O 1
ATOM 724 N N . PHE A 1 93 ? -3.534 9.822 10.101 1.00 81.56 93 PHE A N 1
ATOM 725 C CA . PHE A 1 93 ? -3.014 8.758 10.955 1.00 81.56 93 PHE A CA 1
ATOM 726 C C . PHE A 1 93 ? -1.948 9.283 11.913 1.00 81.56 93 PHE A C 1
ATOM 728 O O . PHE A 1 93 ? -0.853 9.689 11.519 1.00 81.56 93 PHE A O 1
ATOM 735 N N . SER A 1 94 ? -2.235 9.177 13.207 1.00 81.81 94 SER A N 1
ATOM 736 C CA . SER A 1 94 ? -1.214 9.207 14.248 1.00 81.81 94 SER A CA 1
ATOM 737 C C . SER A 1 94 ? -0.281 7.995 14.148 1.00 81.81 94 SER A C 1
ATOM 739 O O . SER A 1 94 ? -0.585 6.992 13.498 1.00 81.81 94 SER A O 1
ATOM 741 N N . TYR A 1 95 ? 0.838 8.037 14.880 1.00 80.38 95 TYR A N 1
ATOM 742 C CA . TYR A 1 95 ? 1.768 6.904 14.979 1.00 80.38 95 TYR A CA 1
ATOM 743 C C . TYR A 1 95 ? 1.062 5.581 15.331 1.00 80.38 95 TYR A C 1
ATOM 745 O O . TYR A 1 95 ? 1.386 4.538 14.774 1.00 80.38 95 TYR A O 1
ATOM 753 N N . SER A 1 96 ? 0.060 5.627 16.218 1.00 80.88 96 SER A N 1
ATOM 754 C CA . SER A 1 96 ? -0.705 4.438 16.613 1.00 80.88 96 SER A CA 1
ATOM 755 C C . SER A 1 96 ? -1.712 3.967 15.561 1.00 80.88 96 SER A C 1
ATOM 757 O O . SER A 1 96 ? -1.996 2.777 15.480 1.00 80.88 96 SER A O 1
ATOM 759 N N . GLU A 1 97 ? -2.246 4.873 14.743 1.00 82.19 97 GLU A N 1
ATOM 760 C CA . GLU A 1 97 ? -3.215 4.539 13.690 1.00 82.19 97 GLU A CA 1
ATOM 761 C C . GLU A 1 97 ? -2.535 3.992 12.440 1.00 82.19 97 GLU A C 1
ATOM 763 O O . GLU A 1 97 ? -3.149 3.225 11.712 1.00 82.19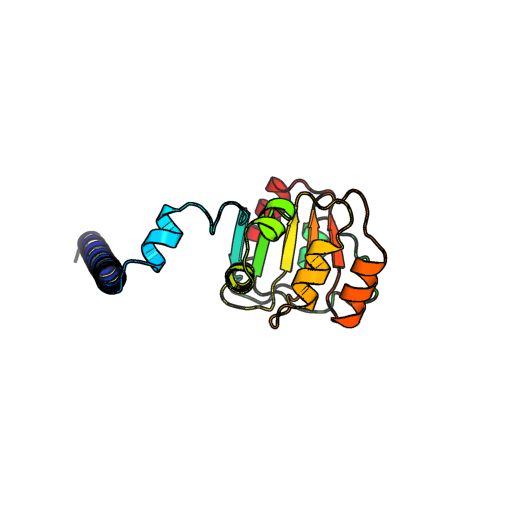 97 GLU A O 1
ATOM 768 N N . TYR A 1 98 ? -1.242 4.257 12.237 1.00 82.75 98 TYR A N 1
ATOM 769 C CA . TYR A 1 98 ? -0.463 3.591 11.188 1.00 82.75 98 TYR A CA 1
ATOM 770 C C . TYR A 1 98 ? -0.437 2.062 11.333 1.00 82.75 98 TYR A C 1
ATOM 772 O O . TYR A 1 98 ? -0.235 1.354 10.347 1.00 82.75 98 TYR A O 1
ATOM 780 N N . SER A 1 99 ? -0.710 1.536 12.533 1.00 84.75 99 SER A N 1
ATOM 781 C CA . SER A 1 99 ? -0.908 0.099 12.731 1.00 84.75 99 SER A CA 1
ATOM 782 C C . SER A 1 99 ? -2.133 -0.444 11.983 1.00 84.75 99 SER A C 1
ATOM 784 O O . SER A 1 99 ? -2.130 -1.616 11.638 1.00 84.75 99 SER A O 1
ATOM 786 N N . LEU A 1 100 ? -3.130 0.391 11.651 1.00 85.31 100 LEU A N 1
ATOM 787 C CA . LEU A 1 100 ? -4.310 0.017 10.854 1.00 85.31 100 LEU A CA 1
ATOM 788 C C . LEU A 1 100 ? -3.965 -0.345 9.406 1.00 85.31 100 LEU A C 1
ATOM 790 O O . LEU A 1 100 ? -4.741 -1.032 8.747 1.00 85.31 100 LEU A O 1
ATOM 794 N N . LEU A 1 101 ? -2.795 0.078 8.911 1.00 89.62 101 LEU A N 1
ATOM 795 C CA . LEU A 1 101 ? -2.294 -0.390 7.619 1.00 89.62 101 LEU A CA 1
ATOM 796 C C . LEU A 1 101 ? -2.042 -1.898 7.614 1.00 89.62 101 LEU A C 1
ATOM 798 O O . LEU A 1 101 ? -1.976 -2.510 6.549 1.00 89.62 101 LEU A O 1
ATOM 802 N N . TYR A 1 102 ? -1.895 -2.492 8.794 1.00 89.88 102 TYR A N 1
ATOM 803 C CA . TYR A 1 102 ? -1.646 -3.901 8.991 1.00 89.88 102 TYR A CA 1
ATOM 804 C C . TYR A 1 102 ? -2.906 -4.542 9.592 1.00 89.88 102 TYR A C 1
ATOM 806 O O . TYR A 1 102 ? -3.339 -4.207 10.688 1.00 89.88 102 TYR A O 1
ATOM 814 N N . GLY A 1 103 ? -3.513 -5.458 8.843 1.00 85.94 103 GLY A N 1
ATOM 815 C CA . GLY A 1 103 ? -4.507 -6.415 9.338 1.00 85.94 103 GLY A CA 1
ATOM 816 C C . GLY A 1 103 ? -3.845 -7.500 10.191 1.00 85.94 103 GLY A C 1
ATOM 817 O O . GLY A 1 103 ? -2.984 -7.203 11.016 1.00 85.94 103 GLY A O 1
ATOM 818 N N . TRP A 1 104 ? -4.193 -8.774 9.988 1.00 85.94 104 TRP A N 1
ATOM 819 C CA . TRP A 1 104 ? -3.688 -9.846 10.858 1.00 85.94 104 TRP A CA 1
ATOM 820 C C . TRP A 1 104 ? -2.162 -10.057 10.806 1.00 85.94 104 TRP A C 1
ATOM 822 O O . TRP A 1 104 ? -1.539 -10.398 11.809 1.00 85.94 104 TRP A O 1
ATOM 832 N N . SER A 1 105 ? -1.546 -9.843 9.641 1.00 89.00 105 SER A N 1
ATOM 833 C CA . SER A 1 105 ? -0.097 -9.992 9.434 1.00 89.00 105 SER A CA 1
ATOM 834 C C . SER A 1 105 ? 0.531 -8.753 8.803 1.00 89.00 105 SER A C 1
ATOM 836 O O . SER A 1 105 ? -0.049 -8.162 7.891 1.00 89.00 105 SER A O 1
ATOM 838 N N . SER A 1 106 ? 1.745 -8.382 9.224 1.00 92.06 106 SER A N 1
ATOM 839 C CA . SER A 1 106 ? 2.505 -7.311 8.568 1.00 92.06 106 SER A CA 1
ATOM 840 C C . SER A 1 106 ? 3.077 -7.723 7.212 1.00 92.06 106 SER A C 1
ATOM 842 O O . SER A 1 106 ? 3.390 -6.860 6.398 1.00 92.06 106 SER A O 1
ATOM 844 N N . GLN A 1 107 ? 3.177 -9.024 6.930 1.00 95.25 107 GLN A N 1
ATOM 845 C CA . GLN A 1 107 ? 3.660 -9.565 5.662 1.00 95.25 107 GLN A CA 1
ATOM 846 C C . GLN A 1 107 ? 2.581 -9.404 4.575 1.00 95.25 107 GLN A C 1
ATOM 848 O O . GLN A 1 107 ? 1.949 -10.360 4.139 1.00 95.25 107 GLN A O 1
ATOM 853 N N . ARG A 1 108 ? 2.326 -8.162 4.160 1.00 96.62 108 ARG A N 1
ATOM 854 C CA . ARG A 1 108 ? 1.305 -7.772 3.177 1.00 96.62 108 ARG A CA 1
ATOM 855 C C . ARG A 1 108 ? 1.822 -6.703 2.225 1.00 96.62 108 ARG A C 1
ATOM 857 O O . ARG A 1 108 ? 2.836 -6.066 2.512 1.00 96.62 108 ARG A O 1
ATOM 864 N N . ALA A 1 109 ? 1.104 -6.469 1.134 1.00 98.00 109 ALA A N 1
ATOM 865 C CA . ALA A 1 109 ? 1.342 -5.310 0.278 1.00 98.00 109 ALA A CA 1
ATOM 866 C C . ALA A 1 109 ? 0.503 -4.106 0.738 1.00 98.00 109 ALA A C 1
ATOM 868 O O . ALA A 1 109 ? -0.695 -4.245 0.980 1.00 98.00 109 ALA A O 1
ATOM 869 N N . ILE A 1 110 ? 1.114 -2.926 0.846 1.00 97.88 110 ILE A N 1
ATOM 870 C CA . ILE A 1 110 ? 0.394 -1.674 1.120 1.00 97.88 110 ILE A CA 1
ATOM 871 C C . ILE A 1 110 ? 0.381 -0.827 -0.149 1.00 97.88 110 ILE A C 1
ATOM 873 O O . ILE A 1 110 ? 1.436 -0.501 -0.691 1.00 97.88 110 ILE A O 1
ATOM 877 N N . PHE A 1 111 ? -0.812 -0.460 -0.598 1.00 98.31 111 PHE A N 1
ATOM 878 C CA . PHE A 1 111 ? -1.062 0.352 -1.776 1.00 98.31 111 PHE A CA 1
ATOM 879 C C . PHE A 1 111 ? -1.418 1.775 -1.352 1.00 98.31 111 PHE A C 1
ATOM 881 O O . PHE A 1 111 ? -2.339 1.966 -0.561 1.00 98.31 111 PHE A O 1
ATOM 888 N N . PHE A 1 112 ? -0.724 2.765 -1.903 1.00 97.25 112 PHE A N 1
ATOM 889 C CA . PHE A 1 112 ? -1.018 4.181 -1.696 1.00 97.25 112 PHE A CA 1
ATOM 890 C C . PHE A 1 112 ? -1.574 4.791 -2.984 1.00 97.25 112 PHE A C 1
ATOM 892 O O . PHE A 1 112 ? -0.946 4.676 -4.040 1.00 97.25 112 PHE A O 1
ATOM 899 N N . THR A 1 113 ? -2.727 5.452 -2.896 1.00 96.06 113 THR A N 1
ATOM 900 C CA . THR A 1 113 ? -3.274 6.294 -3.973 1.00 96.06 113 THR A CA 1
ATOM 901 C C . THR A 1 113 ? -2.777 7.731 -3.845 1.00 96.06 113 THR A C 1
ATOM 903 O O . THR A 1 113 ? -2.222 8.115 -2.810 1.00 96.06 113 THR A O 1
ATOM 906 N N . ASP A 1 114 ? -2.979 8.523 -4.902 1.00 89.19 114 ASP A N 1
ATOM 907 C CA . ASP A 1 114 ? -2.713 9.970 -4.922 1.00 89.19 114 ASP A CA 1
ATOM 908 C C . ASP A 1 114 ? -1.254 10.323 -4.580 1.00 89.19 114 ASP A C 1
ATOM 910 O O . ASP A 1 114 ? -0.937 11.316 -3.914 1.00 89.19 114 ASP A O 1
ATOM 914 N N . VAL A 1 115 ? -0.329 9.477 -5.041 1.00 90.62 115 VAL A N 1
ATOM 915 C CA . VAL A 1 115 ? 1.099 9.613 -4.768 1.00 90.62 115 VAL A CA 1
ATOM 916 C C . VAL A 1 115 ? 1.752 10.507 -5.815 1.00 90.62 115 VAL A C 1
ATOM 918 O O . VAL A 1 115 ? 1.951 10.105 -6.949 1.00 90.62 115 VAL A O 1
ATOM 921 N N . LYS A 1 116 ? 2.199 11.702 -5.422 1.00 89.75 116 LYS A N 1
ATOM 922 C CA . LYS A 1 116 ? 2.985 12.551 -6.337 1.00 89.75 116 LYS A CA 1
ATOM 923 C C . LYS A 1 116 ? 4.426 12.071 -6.503 1.00 89.75 116 LYS A C 1
ATOM 925 O O . LYS A 1 116 ? 4.860 11.770 -7.601 1.00 89.75 116 LYS A O 1
ATOM 930 N N . LEU A 1 117 ? 5.174 12.036 -5.396 1.00 89.94 117 LEU A N 1
ATOM 931 C CA . LEU A 1 117 ? 6.610 11.703 -5.380 1.00 89.94 117 LEU A CA 1
ATOM 932 C C . LEU A 1 117 ? 6.951 10.457 -4.545 1.00 89.94 117 LEU A C 1
ATOM 934 O O . LEU A 1 117 ? 8.050 9.920 -4.643 1.00 89.94 117 LEU A O 1
ATOM 938 N N . GLY A 1 118 ? 6.058 10.026 -3.650 1.00 89.94 118 GLY A N 1
ATOM 939 C CA . GLY A 1 118 ? 6.274 8.831 -2.821 1.00 89.94 118 GLY A CA 1
ATOM 940 C C . GLY A 1 118 ? 7.223 8.988 -1.624 1.00 89.94 118 GLY A C 1
ATOM 941 O O . GLY A 1 118 ? 7.451 8.023 -0.901 1.00 89.94 118 GLY A O 1
ATOM 942 N N . ARG A 1 119 ? 7.757 10.183 -1.336 1.00 93.56 119 ARG A N 1
ATOM 943 C CA . ARG A 1 119 ? 8.624 10.384 -0.153 1.00 93.56 119 ARG A CA 1
ATOM 944 C C . ARG A 1 119 ? 7.886 10.138 1.165 1.00 93.56 119 ARG A C 1
ATOM 946 O O . ARG A 1 119 ? 8.361 9.368 1.993 1.00 93.56 119 ARG A O 1
ATOM 953 N N . SER A 1 120 ? 6.735 10.789 1.359 1.00 91.06 120 SER A N 1
ATOM 954 C CA . SER A 1 120 ? 5.999 10.742 2.630 1.00 91.06 120 SER A CA 1
ATOM 955 C C . SER A 1 120 ? 5.546 9.326 3.016 1.00 91.06 120 SER A C 1
ATOM 957 O O . SER A 1 120 ? 5.815 8.943 4.156 1.00 91.06 120 SER A O 1
ATOM 959 N N . PRO A 1 121 ? 4.968 8.512 2.101 1.00 92.12 121 PRO A N 1
ATOM 960 C CA . PRO A 1 121 ? 4.669 7.109 2.390 1.00 92.12 121 PRO A CA 1
ATOM 961 C C . PRO A 1 121 ? 5.897 6.323 2.863 1.00 92.12 121 PRO A C 1
ATOM 963 O O . PRO A 1 121 ? 5.846 5.670 3.903 1.00 92.12 121 PRO A O 1
ATOM 966 N N . MET A 1 122 ? 7.038 6.439 2.174 1.00 94.69 122 MET A N 1
ATOM 967 C CA . MET A 1 122 ? 8.240 5.688 2.561 1.00 94.69 122 MET A CA 1
ATOM 968 C C . MET A 1 122 ? 8.858 6.165 3.866 1.00 94.69 122 MET A C 1
ATOM 970 O O . MET A 1 122 ? 9.347 5.340 4.632 1.00 94.69 122 MET A O 1
ATOM 974 N N . ILE A 1 123 ? 8.827 7.468 4.156 1.00 93.75 123 ILE A N 1
ATOM 975 C CA . ILE A 1 123 ? 9.284 7.991 5.450 1.00 93.75 123 ILE A CA 1
ATOM 976 C C . ILE A 1 123 ? 8.428 7.405 6.576 1.00 93.75 123 ILE A C 1
ATOM 978 O O . ILE A 1 123 ? 8.980 6.947 7.575 1.00 93.75 123 ILE A O 1
ATOM 982 N N . ALA A 1 124 ? 7.106 7.349 6.401 1.00 90.25 124 ALA A N 1
ATOM 983 C CA . ALA A 1 124 ? 6.212 6.754 7.387 1.00 90.25 124 ALA A CA 1
ATOM 984 C C . ALA A 1 124 ? 6.496 5.253 7.587 1.00 90.25 124 ALA A C 1
ATOM 986 O O . ALA A 1 124 ? 6.652 4.798 8.722 1.00 90.25 124 ALA A O 1
ATOM 987 N N . ILE A 1 125 ? 6.677 4.498 6.497 1.00 93.81 125 ILE A N 1
ATOM 988 C CA . ILE A 1 125 ? 7.088 3.087 6.556 1.00 93.81 125 ILE A CA 1
ATOM 989 C C . ILE A 1 125 ? 8.443 2.930 7.262 1.00 93.81 125 ILE A C 1
ATOM 991 O O . ILE A 1 125 ? 8.606 2.026 8.078 1.00 93.81 125 ILE A O 1
ATOM 995 N N . ARG A 1 126 ? 9.412 3.820 7.014 1.00 94.25 126 ARG A N 1
ATOM 996 C CA . ARG A 1 126 ? 10.762 3.772 7.601 1.00 94.25 126 ARG A CA 1
ATOM 997 C C . ARG A 1 126 ? 10.765 3.928 9.119 1.00 94.25 126 ARG A C 1
ATOM 999 O O . ARG A 1 126 ? 11.549 3.246 9.785 1.00 94.25 126 ARG A O 1
ATOM 1006 N N . VAL A 1 127 ? 9.937 4.822 9.655 1.00 92.38 127 VAL A N 1
ATOM 1007 C CA . VAL A 1 127 ? 9.897 5.130 11.097 1.00 92.38 127 VAL A CA 1
ATOM 1008 C C . VAL A 1 127 ? 8.988 4.189 11.885 1.00 92.38 127 VAL A C 1
ATOM 1010 O O . VAL A 1 127 ? 9.147 4.057 13.097 1.00 92.38 127 VAL A O 1
ATOM 1013 N N . HIS A 1 128 ? 8.048 3.519 11.218 1.00 90.50 128 HIS A N 1
ATOM 1014 C CA . HIS A 1 128 ? 7.163 2.556 11.861 1.00 90.50 128 HIS A CA 1
ATOM 1015 C C . HIS A 1 128 ? 7.898 1.225 12.140 1.00 90.50 128 HIS A C 1
ATOM 1017 O O . HIS A 1 128 ? 8.709 0.800 11.315 1.00 90.50 128 HIS A O 1
ATOM 1023 N N . PRO A 1 129 ? 7.659 0.547 13.282 1.00 90.62 129 PRO A N 1
ATOM 1024 C CA . PRO A 1 129 ? 8.350 -0.700 13.626 1.00 90.62 129 PRO A CA 1
ATOM 1025 C C . PRO A 1 129 ? 7.940 -1.876 12.732 1.00 90.62 129 PRO A C 1
ATOM 1027 O O . PRO A 1 129 ? 8.782 -2.690 12.365 1.00 90.62 129 PRO A O 1
ATOM 1030 N N . LEU A 1 130 ? 6.660 -1.955 12.356 1.00 92.81 130 LEU A N 1
ATOM 1031 C CA . LEU A 1 130 ? 6.174 -2.952 11.399 1.00 92.81 130 LEU A CA 1
ATOM 1032 C C . LEU A 1 130 ? 6.543 -2.545 9.974 1.00 92.81 130 LEU A C 1
ATOM 1034 O O . LEU A 1 130 ? 6.412 -1.369 9.627 1.00 92.81 130 LEU A O 1
ATOM 1038 N N . LYS A 1 131 ? 6.959 -3.528 9.169 1.00 94.62 131 LYS A N 1
ATOM 1039 C CA . LYS A 1 131 ? 7.330 -3.362 7.761 1.00 94.62 131 LYS A CA 1
ATOM 1040 C C . LYS A 1 131 ? 6.436 -4.231 6.881 1.00 94.62 131 LYS A C 1
ATOM 1042 O O . LYS A 1 131 ? 6.253 -5.406 7.210 1.00 94.62 131 LYS A O 1
ATOM 1047 N N . PRO A 1 132 ? 5.885 -3.685 5.785 1.00 96.75 132 PRO A N 1
ATOM 1048 C CA . PRO A 1 132 ? 5.146 -4.475 4.821 1.00 96.75 132 PRO A CA 1
ATOM 1049 C C . PRO A 1 132 ? 6.088 -5.368 4.014 1.00 96.75 132 PRO A C 1
ATOM 1051 O O . PRO A 1 132 ? 7.287 -5.114 3.897 1.00 96.75 132 PRO A O 1
ATOM 1054 N N . ALA A 1 133 ? 5.515 -6.386 3.385 1.00 96.81 133 ALA A N 1
ATOM 1055 C CA . ALA A 1 133 ? 6.232 -7.217 2.433 1.00 96.81 133 ALA A CA 1
ATOM 1056 C C . ALA A 1 133 ? 6.529 -6.467 1.125 1.00 96.81 133 ALA A C 1
ATOM 1058 O O . ALA A 1 133 ? 7.527 -6.784 0.479 1.00 96.81 133 ALA A O 1
ATOM 1059 N N . ALA A 1 134 ? 5.686 -5.492 0.755 1.00 97.88 134 ALA A N 1
ATOM 1060 C CA . ALA A 1 134 ? 5.850 -4.614 -0.403 1.00 97.88 134 ALA A CA 1
ATOM 1061 C C . ALA A 1 134 ? 5.077 -3.296 -0.234 1.00 97.88 134 ALA A C 1
ATOM 1063 O O . ALA A 1 134 ? 4.061 -3.246 0.465 1.00 97.88 134 ALA A O 1
ATOM 1064 N N . VAL A 1 135 ? 5.527 -2.248 -0.924 1.00 97.88 135 VAL A N 1
ATOM 1065 C CA . VAL A 1 135 ? 4.797 -0.983 -1.076 1.00 97.88 135 VAL A CA 1
ATOM 1066 C C . VAL A 1 135 ? 4.497 -0.765 -2.551 1.00 97.88 135 VAL A C 1
ATOM 1068 O O . VAL A 1 135 ? 5.370 -0.935 -3.400 1.00 97.88 135 VAL A O 1
ATOM 1071 N N . VAL A 1 136 ? 3.262 -0.377 -2.849 1.00 98.38 136 VAL A N 1
ATOM 1072 C CA . VAL A 1 136 ? 2.788 -0.127 -4.208 1.00 98.38 136 VAL A CA 1
ATOM 1073 C C . VAL A 1 136 ? 2.217 1.284 -4.293 1.00 98.38 136 VAL A C 1
ATOM 1075 O O . VAL A 1 136 ? 1.408 1.677 -3.453 1.00 98.38 136 VAL A O 1
ATOM 1078 N N . TYR A 1 137 ? 2.594 2.048 -5.311 1.00 98.00 137 TYR A N 1
ATOM 1079 C CA . TYR A 1 137 ? 1.928 3.304 -5.640 1.00 98.00 137 TYR A CA 1
ATOM 1080 C C . TYR A 1 137 ? 0.985 3.119 -6.813 1.00 98.00 137 TYR A C 1
ATOM 1082 O O . TYR A 1 137 ? 1.365 2.577 -7.850 1.00 98.00 137 TYR A O 1
ATOM 1090 N N . ILE A 1 138 ? -0.241 3.588 -6.638 1.00 98.00 138 ILE A N 1
ATOM 1091 C CA . ILE A 1 138 ? -1.253 3.579 -7.683 1.00 98.00 138 ILE A CA 1
ATOM 1092 C C . ILE A 1 138 ? -1.217 4.938 -8.381 1.00 98.00 138 ILE A C 1
ATOM 1094 O O . ILE A 1 138 ? -1.424 5.960 -7.728 1.00 98.00 138 ILE A O 1
ATOM 1098 N N . GLN A 1 139 ? -0.966 4.918 -9.692 1.00 96.06 139 GLN A N 1
ATOM 1099 C CA . GLN A 1 139 ? -0.969 6.068 -10.600 1.00 96.06 139 GLN A CA 1
ATOM 1100 C C . GLN A 1 139 ? -0.122 7.231 -10.070 1.00 96.06 139 GLN A C 1
ATOM 1102 O O . GLN A 1 139 ? -0.613 8.345 -9.885 1.00 96.06 139 GLN A O 1
ATOM 1107 N N . ALA A 1 140 ? 1.141 6.947 -9.744 1.00 94.81 140 ALA A N 1
ATOM 1108 C CA . ALA A 1 140 ? 2.033 7.963 -9.205 1.00 94.81 140 ALA A CA 1
ATOM 1109 C C . ALA A 1 140 ? 2.574 8.879 -10.308 1.00 94.81 140 ALA A C 1
ATOM 1111 O O . ALA A 1 140 ? 3.029 8.380 -11.332 1.00 94.81 140 ALA A O 1
ATOM 1112 N N . ASP A 1 141 ? 2.637 10.197 -10.070 1.00 93.25 141 ASP A N 1
ATOM 1113 C CA . ASP A 1 141 ? 3.203 11.132 -11.061 1.00 93.25 141 ASP A CA 1
ATOM 1114 C C . ASP A 1 141 ? 4.673 10.786 -11.365 1.00 93.25 141 ASP A C 1
ATOM 1116 O O . ASP A 1 141 ? 5.125 10.821 -12.512 1.00 93.25 141 ASP A O 1
ATOM 1120 N N . ARG A 1 142 ? 5.447 10.492 -10.310 1.00 93.12 142 ARG A N 1
ATOM 1121 C CA . ARG A 1 142 ? 6.841 10.050 -10.392 1.00 93.12 142 ARG A CA 1
ATOM 1122 C C . ARG A 1 142 ? 7.272 9.348 -9.104 1.00 93.12 142 ARG A C 1
ATOM 1124 O O . ARG A 1 142 ? 6.809 9.667 -8.012 1.00 93.12 142 ARG A O 1
ATOM 1131 N N . VAL A 1 143 ? 8.254 8.457 -9.206 1.00 95.25 143 VAL A N 1
ATOM 1132 C CA . VAL A 1 143 ? 8.941 7.895 -8.036 1.00 95.25 143 VAL A CA 1
ATOM 1133 C C . VAL A 1 143 ? 10.211 8.691 -7.741 1.00 95.25 143 VAL A C 1
ATOM 1135 O O . VAL A 1 143 ? 11.101 8.810 -8.582 1.00 95.25 143 VAL A O 1
ATOM 1138 N N . ASP A 1 144 ? 10.296 9.262 -6.542 1.00 96.62 144 ASP A N 1
ATOM 1139 C CA . ASP A 1 144 ? 11.475 10.000 -6.097 1.00 96.62 144 ASP A CA 1
ATOM 1140 C C . ASP A 1 144 ? 12.623 9.075 -5.666 1.00 96.62 144 ASP A C 1
ATOM 1142 O O . ASP A 1 144 ? 12.406 8.046 -5.023 1.00 96.62 144 ASP A O 1
ATOM 1146 N N . GLU A 1 145 ? 13.867 9.478 -5.937 1.00 96.00 145 GLU A N 1
ATOM 1147 C CA . GLU A 1 145 ? 15.058 8.702 -5.565 1.00 96.00 145 GLU A CA 1
ATOM 1148 C C . GLU A 1 145 ? 15.153 8.411 -4.064 1.00 96.00 145 GLU A C 1
ATOM 1150 O O . GLU A 1 145 ? 15.664 7.363 -3.671 1.00 96.00 145 GLU A O 1
ATOM 1155 N N . LEU A 1 146 ? 14.675 9.316 -3.203 1.00 96.31 146 LEU A N 1
ATOM 1156 C CA . LEU A 1 146 ? 14.668 9.073 -1.764 1.00 96.31 146 LEU A CA 1
ATOM 1157 C C . LEU A 1 146 ? 13.724 7.922 -1.404 1.00 96.31 146 LEU A C 1
ATOM 1159 O O . LEU A 1 146 ? 14.062 7.116 -0.542 1.00 96.31 146 LEU A O 1
ATOM 1163 N N . ALA A 1 147 ? 12.568 7.818 -2.066 1.00 96.50 147 ALA A N 1
ATOM 1164 C CA . ALA A 1 147 ? 11.631 6.722 -1.839 1.00 96.50 147 ALA A CA 1
ATOM 1165 C C . ALA A 1 147 ? 12.266 5.375 -2.216 1.00 96.50 147 ALA A C 1
ATOM 1167 O O . ALA A 1 147 ? 12.190 4.430 -1.430 1.00 96.50 147 ALA A O 1
ATOM 1168 N N . ILE A 1 148 ? 12.968 5.319 -3.355 1.00 96.62 148 ILE A N 1
ATOM 1169 C CA . ILE A 1 148 ? 13.712 4.128 -3.797 1.00 96.62 148 ILE A CA 1
ATOM 1170 C C . ILE A 1 148 ? 14.817 3.780 -2.793 1.00 96.62 148 ILE A C 1
ATOM 1172 O O . ILE A 1 148 ? 14.877 2.648 -2.322 1.00 96.62 148 ILE A O 1
ATOM 1176 N N . LYS A 1 149 ? 15.640 4.752 -2.379 1.00 96.69 149 LYS A N 1
ATOM 1177 C CA . LYS A 1 149 ? 16.712 4.528 -1.390 1.00 96.69 149 LYS A CA 1
ATOM 1178 C C . LYS A 1 149 ? 16.173 4.002 -0.060 1.00 96.69 149 LYS A C 1
ATOM 1180 O O . LYS A 1 149 ? 16.755 3.089 0.520 1.00 96.69 149 LYS A O 1
ATOM 1185 N N . ILE A 1 150 ? 15.057 4.547 0.430 1.00 96.81 150 ILE A N 1
ATOM 1186 C CA . ILE A 1 150 ? 14.414 4.047 1.653 1.00 96.81 150 ILE A CA 1
ATOM 1187 C C . ILE A 1 150 ? 13.927 2.608 1.448 1.00 96.81 150 ILE A C 1
ATOM 1189 O O . ILE A 1 150 ? 14.159 1.766 2.313 1.00 96.81 150 ILE A O 1
ATOM 1193 N N . ALA A 1 151 ? 13.293 2.312 0.312 1.00 96.75 151 ALA A N 1
ATOM 1194 C CA . ALA A 1 151 ? 12.826 0.970 -0.025 1.00 96.75 151 ALA A CA 1
ATOM 1195 C C . ALA A 1 151 ? 13.984 -0.047 -0.025 1.00 96.75 151 ALA A C 1
ATOM 1197 O O . ALA A 1 151 ? 13.877 -1.137 0.538 1.00 96.75 151 ALA A O 1
ATOM 1198 N N . GLU A 1 152 ? 15.138 0.341 -0.568 1.00 95.69 152 GLU A N 1
ATOM 1199 C CA . GLU A 1 152 ? 16.344 -0.482 -0.575 1.00 95.69 152 GLU A CA 1
ATOM 1200 C C . GLU A 1 152 ? 16.931 -0.707 0.819 1.00 95.69 152 GLU A C 1
ATOM 1202 O O . GLU A 1 152 ? 17.303 -1.842 1.131 1.00 95.69 152 GLU A O 1
ATOM 1207 N N . ILE A 1 153 ? 16.998 0.334 1.656 1.00 95.50 153 ILE A N 1
ATOM 1208 C CA . ILE A 1 153 ? 17.487 0.250 3.042 1.00 95.50 153 ILE A CA 1
ATOM 1209 C C . ILE A 1 153 ? 16.597 -0.676 3.875 1.00 95.50 153 ILE A C 1
ATOM 1211 O O . ILE A 1 153 ? 17.105 -1.522 4.605 1.00 95.50 153 ILE A O 1
ATOM 1215 N N . GLU A 1 154 ? 15.278 -0.554 3.728 1.00 95.25 154 GLU A N 1
ATOM 1216 C CA . GLU A 1 154 ? 14.301 -1.345 4.483 1.00 95.25 154 GLU A CA 1
ATOM 1217 C C . GLU A 1 154 ? 14.070 -2.747 3.900 1.00 95.25 154 GLU A C 1
ATOM 1219 O O . GLU A 1 154 ? 13.332 -3.539 4.479 1.00 95.25 154 GLU A O 1
ATOM 1224 N N . ASN A 1 155 ? 14.706 -3.075 2.769 1.00 94.69 155 ASN A N 1
ATOM 1225 C CA . ASN A 1 155 ? 14.506 -4.326 2.036 1.00 94.69 155 ASN A CA 1
ATOM 1226 C C . ASN A 1 155 ? 13.034 -4.562 1.626 1.00 94.69 155 ASN A C 1
ATOM 1228 O O . ASN A 1 155 ? 12.519 -5.686 1.687 1.00 94.69 155 ASN A O 1
ATOM 1232 N N . ILE A 1 156 ? 12.359 -3.501 1.185 1.00 97.12 156 ILE A N 1
ATOM 1233 C CA . ILE A 1 156 ? 10.956 -3.507 0.762 1.00 97.12 156 ILE A CA 1
ATOM 1234 C C . ILE A 1 156 ? 10.899 -3.250 -0.749 1.00 97.12 156 ILE A C 1
ATOM 1236 O O . ILE A 1 156 ? 11.369 -2.207 -1.194 1.00 97.12 156 ILE A O 1
ATOM 1240 N N . PRO A 1 157 ? 10.322 -4.158 -1.552 1.00 97.69 157 PRO A N 1
ATOM 1241 C CA . PRO A 1 157 ? 10.004 -3.898 -2.944 1.00 97.69 157 PRO A CA 1
ATOM 1242 C C . PRO A 1 157 ? 9.095 -2.678 -3.084 1.00 97.69 157 PRO A C 1
ATOM 1244 O O . PRO A 1 157 ? 8.026 -2.627 -2.467 1.00 97.69 157 PRO A O 1
ATOM 1247 N N . LEU A 1 158 ? 9.527 -1.720 -3.900 1.00 97.88 158 LEU A N 1
ATOM 1248 C CA . LEU A 1 158 ? 8.728 -0.566 -4.290 1.00 97.88 158 LEU A CA 1
ATOM 1249 C C . LEU A 1 158 ? 8.212 -0.767 -5.711 1.00 97.88 158 LEU A C 1
ATOM 1251 O O . LEU A 1 158 ? 9.008 -0.926 -6.638 1.00 97.88 158 LEU A O 1
ATOM 1255 N N . ILE A 1 159 ? 6.892 -0.765 -5.865 1.00 98.19 159 ILE A N 1
ATOM 1256 C CA . ILE A 1 159 ? 6.200 -1.028 -7.128 1.00 98.19 159 ILE A CA 1
ATOM 1257 C C . ILE A 1 159 ? 5.314 0.166 -7.497 1.00 98.19 159 ILE A C 1
ATOM 1259 O O . ILE A 1 159 ? 4.778 0.837 -6.617 1.00 98.19 159 ILE A O 1
ATOM 1263 N N . THR A 1 160 ? 5.121 0.422 -8.786 1.00 98.00 160 THR A N 1
ATOM 1264 C CA . THR A 1 160 ? 4.068 1.311 -9.302 1.00 98.00 160 THR A CA 1
ATOM 1265 C C . THR A 1 160 ? 3.095 0.534 -10.171 1.00 98.00 160 THR A C 1
ATOM 1267 O O . THR A 1 160 ? 3.447 -0.497 -10.735 1.00 98.00 160 THR A O 1
ATOM 1270 N N . THR A 1 161 ? 1.870 1.025 -10.296 1.00 98.50 161 THR A N 1
ATOM 1271 C CA . THR A 1 161 ? 0.896 0.544 -11.277 1.00 98.50 161 THR A CA 1
ATOM 1272 C C . THR A 1 161 ? 0.095 1.716 -11.827 1.00 98.50 161 THR A C 1
ATOM 1274 O O . THR A 1 161 ? -0.296 2.601 -11.069 1.00 98.50 161 THR A O 1
ATOM 1277 N N . GLU A 1 162 ? -0.191 1.702 -13.127 1.00 97.81 162 GLU A N 1
ATOM 1278 C CA . GLU A 1 162 ? -1.088 2.671 -13.777 1.00 97.81 162 GLU A CA 1
ATOM 1279 C C . GLU A 1 162 ? -2.566 2.252 -13.711 1.00 97.81 162 GLU A C 1
ATOM 1281 O O . GLU A 1 162 ? -3.462 2.969 -14.168 1.00 97.81 162 GLU A O 1
ATOM 1286 N N . MET A 1 163 ? -2.843 1.079 -13.136 1.00 98.25 163 MET A N 1
ATOM 1287 C CA . MET A 1 163 ? -4.184 0.537 -12.990 1.00 98.25 163 MET A CA 1
ATOM 1288 C C . MET A 1 163 ? -5.030 1.419 -12.049 1.00 98.25 163 MET A C 1
ATOM 1290 O O . MET A 1 163 ? -4.586 1.738 -10.947 1.00 98.25 163 MET A O 1
ATOM 1294 N N . PRO A 1 164 ? -6.278 1.778 -12.409 1.00 97.56 164 PRO A N 1
ATOM 1295 C CA . PRO A 1 164 ? -7.138 2.568 -11.532 1.00 97.56 164 PRO A CA 1
ATOM 1296 C C . PRO A 1 164 ? -7.426 1.860 -10.204 1.00 97.56 164 PRO A C 1
ATOM 1298 O O . PRO A 1 164 ? -7.658 0.651 -10.176 1.00 97.56 164 PRO A O 1
ATOM 1301 N N . VAL A 1 165 ? -7.542 2.625 -9.114 1.00 96.88 165 VAL A N 1
ATOM 1302 C CA . VAL A 1 165 ? -7.748 2.118 -7.737 1.00 96.88 165 VAL A CA 1
ATOM 1303 C C . VAL A 1 165 ? -8.838 1.043 -7.638 1.00 96.88 165 VAL A C 1
ATOM 1305 O O . VAL A 1 165 ? -8.636 -0.004 -7.025 1.00 96.88 165 VAL A O 1
ATOM 1308 N N . LYS A 1 166 ? -9.996 1.272 -8.274 1.00 97.00 166 LYS A N 1
ATOM 1309 C CA . LYS A 1 166 ? -11.122 0.320 -8.266 1.00 97.00 166 LYS A CA 1
ATOM 1310 C C . LYS A 1 166 ? -10.774 -1.021 -8.912 1.00 97.00 166 LYS A C 1
ATOM 1312 O O . LYS A 1 166 ? -11.292 -2.051 -8.486 1.00 97.00 166 LYS A O 1
ATOM 1317 N N . GLU A 1 167 ? -9.957 -1.000 -9.959 1.00 98.19 167 GLU A N 1
ATOM 1318 C CA . GLU A 1 167 ? -9.507 -2.211 -10.637 1.00 98.19 167 GLU A CA 1
ATOM 1319 C C . GLU A 1 167 ? -8.453 -2.929 -9.798 1.00 98.19 167 GLU A C 1
ATOM 1321 O O . GLU A 1 167 ? -8.589 -4.131 -9.591 1.00 98.19 167 GLU A O 1
ATOM 1326 N N . VAL A 1 168 ? -7.502 -2.188 -9.209 1.00 98.31 168 VAL A N 1
ATOM 1327 C CA . VAL A 1 168 ? -6.515 -2.753 -8.276 1.00 98.31 168 VAL A CA 1
ATOM 1328 C C . VAL A 1 168 ? -7.225 -3.532 -7.175 1.00 98.31 168 VAL A C 1
ATOM 1330 O O . VAL A 1 168 ? -6.973 -4.726 -7.047 1.00 98.31 168 VAL A O 1
ATOM 1333 N N . CYS A 1 169 ? -8.176 -2.913 -6.460 1.00 97.88 169 CYS A N 1
ATOM 1334 C CA . CYS A 1 169 ? -8.937 -3.567 -5.384 1.00 97.88 169 CYS A CA 1
ATOM 1335 C C . CYS A 1 169 ? -9.637 -4.850 -5.871 1.00 97.88 169 CYS A C 1
ATOM 1337 O O . CYS A 1 169 ? -9.601 -5.892 -5.214 1.00 97.88 169 CYS A O 1
ATOM 1339 N N . ARG A 1 170 ? -10.240 -4.812 -7.067 1.00 98.06 170 ARG A N 1
ATOM 1340 C CA . ARG A 1 170 ? -10.910 -5.978 -7.663 1.00 98.06 170 ARG A CA 1
ATOM 1341 C C . ARG A 1 170 ? -9.935 -7.107 -7.992 1.00 98.06 170 ARG A C 1
ATOM 1343 O O . ARG A 1 170 ? -10.284 -8.273 -7.833 1.00 98.06 170 ARG A O 1
ATOM 1350 N N . VAL A 1 171 ? -8.753 -6.783 -8.500 1.00 98.00 171 VAL A N 1
ATOM 1351 C CA . VAL A 1 171 ? -7.755 -7.778 -8.889 1.00 98.00 171 VAL A CA 1
ATOM 1352 C C . VAL A 1 171 ? -7.110 -8.405 -7.659 1.00 98.00 171 VAL A C 1
ATOM 1354 O O . VAL A 1 171 ? -7.051 -9.630 -7.573 1.00 98.00 171 VAL A O 1
ATOM 1357 N N . VAL A 1 172 ? -6.667 -7.597 -6.692 1.00 97.69 172 VAL A N 1
ATOM 1358 C CA . VAL A 1 172 ? -5.959 -8.113 -5.510 1.00 97.69 172 VAL A CA 1
ATOM 1359 C C . VAL A 1 172 ? -6.884 -8.905 -4.585 1.00 97.69 172 VAL A C 1
ATOM 1361 O O . VAL A 1 172 ? -6.478 -9.943 -4.078 1.00 97.69 172 VAL A O 1
ATOM 1364 N N . SER A 1 173 ? -8.162 -8.529 -4.459 1.00 96.38 173 SER A N 1
ATOM 1365 C CA . SER A 1 173 ? -9.149 -9.317 -3.697 1.00 96.38 173 SER A CA 1
ATOM 1366 C C . SER A 1 173 ? -9.371 -10.731 -4.247 1.00 96.38 173 SER A C 1
ATOM 1368 O O . SER A 1 173 ? -9.724 -11.632 -3.491 1.00 96.38 173 SER A O 1
ATOM 1370 N N . ARG A 1 174 ? -9.128 -10.957 -5.545 1.00 95.88 174 ARG A N 1
ATOM 1371 C CA . ARG A 1 174 ? -9.231 -12.274 -6.203 1.00 95.88 174 ARG A CA 1
ATOM 1372 C C . ARG A 1 174 ? -7.965 -13.124 -6.088 1.00 95.88 174 ARG A C 1
ATOM 1374 O O . ARG A 1 174 ? -7.930 -14.226 -6.631 1.00 95.88 174 ARG A O 1
ATOM 1381 N N . LEU A 1 175 ? -6.912 -12.599 -5.462 1.00 93.62 175 LEU A N 1
ATOM 1382 C CA . LEU A 1 175 ? -5.708 -13.370 -5.153 1.00 93.62 175 LEU A CA 1
ATOM 1383 C C . LEU A 1 175 ? -5.856 -14.181 -3.863 1.00 93.62 175 LEU A C 1
ATOM 1385 O O . LEU A 1 175 ? -5.021 -15.055 -3.644 1.00 93.62 175 LEU A O 1
ATOM 1389 N N . ARG A 1 176 ? -6.885 -13.875 -3.060 1.00 81.06 176 ARG A N 1
ATOM 1390 C CA . ARG A 1 176 ? -7.273 -14.638 -1.877 1.00 81.06 176 ARG A CA 1
ATOM 1391 C C . ARG A 1 176 ? -7.604 -16.080 -2.220 1.00 81.06 176 ARG A C 1
ATOM 1393 O O . ARG A 1 176 ? -8.206 -16.329 -3.289 1.00 81.06 176 ARG A O 1
#

pLDDT: mean 88.16, std 13.22, range [42.88, 98.5]

Secondary structure (DSSP, 8-state):
--HHHHHHHHHHHHHHHHHHHHHHHHHTTSHHHHHHHTSTTTTTEEEEEEEEEEEEHHHHHHHTTPEE-SSS---SEEEEEEEEEHHHHHHH--TTGGGGG-SS-S-SEEEEES-SSSHHHHHHHHHSSS--SEEEEES-S---HHHHHHHHHTT--EEEE-S-HHHHHHHHHTT-

Foldseek 3Di:
DDPVVVVVVVVVVVVVVVVVVQVVCVVVVNPVVVVVVVPQLPPFWPDWDFAPDWFQQVNLCVLQVKDWDAPFDSRGTAGIETETAQVSCLVRDDLVSVCVRDDPDQAHEYEYEPAAAQQSVLVSQLPRPRHYQAYEYEQYNYHHPNSRVSCHVSSHTYMYGPDDPVSSNVRRVVSD

Radius of gyration: 18.88 Å; chains: 1; bounding box: 52×44×46 Å

Organism: NCBI:txid410659

Sequence (176 aa):
MNLGDENLQEYSNIKKFVLSLTGIDRSRGGTILRRYNSGVPYEALIDISDYDHDVPLSRMVKAIDGEVHSSRGIDRYVHGYTVVDGIKAILSFSYSEYSLLYGWSSQRAIFFTDVKLGRSPMIAIRVHPLKPAAVVYIQADRVDELAIKIAEIENIPLITTEMPVKEVCRVVSRLR